Protein AF-A0A7J5Z7W5-F1 (afdb_monomer)

Solvent-accessible surface area (backbone atoms only — not comparable to full-atom values): 8812 Å² total; per-residue (Å²): 136,82,67,67,40,82,87,85,71,92,65,94,66,93,69,81,35,60,32,62,69,49,40,51,55,50,61,73,44,47,74,67,65,25,40,99,83,42,81,55,60,75,89,89,77,85,87,85,77,67,57,48,82,81,35,83,84,44,83,56,82,67,46,81,82,56,67,68,56,55,51,49,55,50,51,54,54,48,52,50,50,52,50,49,51,55,50,54,55,54,53,69,34,72,71,41,64,74,34,66,68,56,63,63,59,41,57,65,54,52,45,54,62,61,50,47,60,55,52,63,53,49,51,56,52,49,51,53,38,27,23,56,58,75,46,63,72,68,64,67,75,74,112

Foldseek 3Di:
DFDADADDDLFDDPDGGGHPVVVVVVVVCVVPRCPPVNPSPDDPDDDDDPCCVVPVPDQAQPDDADPVLVVVLVVVLVVLVVVVVVLVVVCPDPVNVVDVVSVVVVVVVVVVSVVCVVLCVVLVVVNVCVRSVNDPNVVSVVD

pLDDT: mean 82.79, std 11.28, range [48.28, 95.62]

Sequence (143 aa):
MEDKANILGDFLIQKPPTSFQEAVEVYQSLPKLLGANGENAVPVKVWLLPLTCLDSTAAKLVRQISIGLVQKSQSVLEDFSDLEMRFNDALRTQTAQQFHRLEKNSKPLNRCALSSNGIPTNSGKETAINRGGGEEEAVLAEI

Organism: Dissostichus mawsoni (NCBI:txid36200)

Radius of gyration: 22.78 Å; Cα contacts (8 Å, |Δi|>4): 91; chains: 1; bounding box: 48×35×64 Å

Mean predicted aligned error: 9.06 Å

Secondary structure (DSSP, 8-state):
--------SSS--SS---SHHHHHHHHHHHHHHT-TTSTT---S------GGGT-TTSPP---PPPHHHHHHHHHHHHHHHHHHHHHHHHHTSHHHHH-HHHHHHHHHHHHHHHHTTHHHHHHHHHHHHHHTTSS-HHHHTT-

Structure (mmCIF, N/CA/C/O backbone):
data_AF-A0A7J5Z7W5-F1
#
_entry.id   AF-A0A7J5Z7W5-F1
#
loop_
_atom_site.group_PDB
_atom_site.id
_atom_site.type_symbol
_atom_site.label_atom_id
_atom_site.label_alt_id
_atom_site.label_comp_id
_atom_site.label_asym_id
_atom_site.label_entity_id
_atom_site.label_seq_id
_atom_site.pdbx_PDB_ins_code
_atom_site.Cartn_x
_atom_site.Cartn_y
_atom_site.Cartn_z
_atom_site.occupancy
_atom_site.B_iso_or_equiv
_atom_site.auth_seq_id
_atom_site.auth_comp_id
_atom_site.auth_asym_id
_atom_site.auth_atom_id
_atom_site.pdbx_PDB_model_num
ATOM 1 N N . MET A 1 1 ? -7.850 3.197 29.823 1.00 49.72 1 MET A N 1
ATOM 2 C CA . MET A 1 1 ? -7.423 3.467 28.438 1.00 49.72 1 MET A CA 1
ATOM 3 C C . MET A 1 1 ? -8.414 2.709 27.584 1.00 49.72 1 MET A C 1
ATOM 5 O O . MET A 1 1 ? -8.583 1.525 27.830 1.00 49.72 1 MET A O 1
ATOM 9 N N . GLU A 1 2 ? -9.205 3.408 26.779 1.00 60.75 2 GLU A N 1
ATOM 10 C CA . GLU A 1 2 ? -10.254 2.783 25.970 1.00 60.75 2 GLU A CA 1
ATOM 11 C C . GLU A 1 2 ? -9.665 2.533 24.586 1.00 60.75 2 GLU A C 1
ATOM 13 O O . GLU A 1 2 ? -9.183 3.471 23.943 1.00 60.75 2 GLU A O 1
ATOM 18 N N . ASP A 1 3 ? -9.616 1.267 24.179 1.00 73.88 3 ASP A N 1
ATOM 19 C CA . ASP A 1 3 ? -9.048 0.879 22.894 1.00 73.88 3 ASP A CA 1
ATOM 20 C C . ASP A 1 3 ? -9.967 1.376 21.776 1.00 73.88 3 ASP A C 1
ATOM 22 O O . ASP A 1 3 ? -11.074 0.867 21.574 1.00 73.88 3 ASP A O 1
ATOM 26 N N . LYS A 1 4 ? -9.510 2.406 21.058 1.00 78.12 4 LYS A N 1
ATOM 27 C CA . LYS A 1 4 ? -10.208 2.927 19.884 1.00 78.12 4 LYS A CA 1
ATOM 28 C C . LYS A 1 4 ? -9.944 2.036 18.682 1.00 78.12 4 LYS A C 1
ATOM 30 O O . LYS A 1 4 ? -8.796 1.841 18.290 1.00 78.12 4 LYS A O 1
ATOM 35 N N . ALA A 1 5 ? -11.015 1.558 18.062 1.00 82.12 5 ALA A N 1
ATOM 36 C CA . ALA A 1 5 ? -10.949 0.888 16.773 1.00 82.12 5 ALA A CA 1
ATOM 37 C C . ALA A 1 5 ? -11.006 1.913 15.631 1.00 82.12 5 ALA A C 1
ATOM 39 O O . ALA A 1 5 ? -11.710 2.913 15.724 1.00 82.12 5 ALA A O 1
ATOM 40 N N . ASN A 1 6 ? -10.276 1.661 14.547 1.00 82.19 6 ASN A N 1
ATOM 41 C CA . ASN A 1 6 ? -10.432 2.378 13.286 1.00 82.19 6 ASN A CA 1
ATOM 42 C C . ASN A 1 6 ? -10.451 1.345 12.157 1.00 82.19 6 ASN A C 1
ATOM 44 O O . ASN A 1 6 ? -9.499 0.578 12.018 1.00 82.19 6 ASN A O 1
ATOM 48 N N . ILE A 1 7 ? -11.537 1.297 11.385 1.00 85.31 7 ILE A N 1
ATOM 49 C CA . ILE A 1 7 ? -11.679 0.379 10.250 1.00 85.31 7 ILE A CA 1
ATOM 50 C C . ILE A 1 7 ? -11.460 1.170 8.967 1.00 85.31 7 ILE A C 1
ATOM 52 O O . ILE A 1 7 ? -12.178 2.128 8.692 1.00 85.31 7 ILE A O 1
ATOM 56 N N . LEU A 1 8 ? -10.485 0.732 8.175 1.00 86.12 8 LEU A N 1
ATOM 57 C CA . LEU A 1 8 ? -10.248 1.213 6.820 1.00 86.12 8 LEU A CA 1
ATOM 58 C C . LEU A 1 8 ? -10.725 0.140 5.844 1.00 86.12 8 LEU A C 1
ATOM 60 O O . LEU A 1 8 ? -10.319 -1.017 5.948 1.00 86.12 8 LEU A O 1
ATOM 64 N N . GLY A 1 9 ? -11.589 0.514 4.909 1.00 88.75 9 GLY A N 1
ATOM 65 C CA . GLY A 1 9 ? -12.072 -0.396 3.880 1.00 88.75 9 GLY A CA 1
ATOM 66 C C . GLY A 1 9 ? -13.025 0.285 2.911 1.00 88.75 9 GLY A C 1
ATOM 67 O O . GLY A 1 9 ? -13.537 1.368 3.186 1.00 88.75 9 GLY A O 1
ATOM 68 N N . ASP A 1 10 ? -13.296 -0.388 1.798 1.00 91.62 10 ASP A N 1
ATOM 69 C CA . ASP A 1 10 ? -14.105 0.128 0.685 1.00 91.62 10 ASP A CA 1
ATOM 70 C C . ASP A 1 10 ? -15.622 -0.025 0.903 1.00 91.62 10 ASP A C 1
ATOM 72 O O . ASP A 1 10 ? -16.408 -0.081 -0.040 1.00 91.62 10 ASP A O 1
ATOM 76 N N . PHE A 1 11 ? -16.049 -0.117 2.163 1.00 89.19 11 PHE A N 1
ATOM 77 C CA . PHE A 1 11 ? -17.446 -0.295 2.539 1.00 89.19 11 PHE A CA 1
ATOM 78 C C . PHE A 1 11 ? -18.052 1.016 3.028 1.00 89.19 11 PHE A C 1
ATOM 80 O O . PHE A 1 11 ? -17.454 1.750 3.814 1.00 89.19 11 PH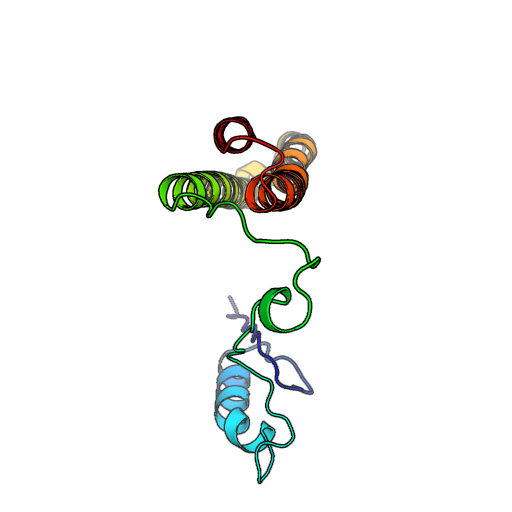E A O 1
ATOM 87 N N . LEU A 1 12 ? -19.300 1.266 2.637 1.00 86.31 12 LEU A N 1
ATOM 88 C CA . LEU A 1 12 ? -20.089 2.374 3.166 1.00 86.31 12 LEU A CA 1
ATOM 89 C C . LEU A 1 12 ? -20.594 2.035 4.575 1.00 86.31 12 LEU A C 1
ATOM 91 O O . LEU A 1 12 ? -21.695 1.516 4.761 1.00 86.31 12 LEU A O 1
ATOM 95 N N . ILE A 1 13 ? -19.770 2.324 5.579 1.00 88.00 13 ILE A N 1
ATOM 96 C CA . ILE A 1 13 ? -20.108 2.146 6.994 1.00 88.00 13 ILE A CA 1
ATOM 97 C C . ILE A 1 13 ? -20.759 3.440 7.506 1.00 88.00 13 ILE A C 1
ATOM 99 O O . ILE A 1 13 ? -20.134 4.497 7.500 1.00 88.00 13 ILE A O 1
ATOM 103 N N . GLN A 1 14 ? -22.012 3.369 7.972 1.00 81.69 14 GLN A N 1
ATOM 104 C CA . GLN A 1 14 ? -22.767 4.558 8.412 1.00 81.69 14 GLN A CA 1
ATOM 105 C C . GLN A 1 14 ? -22.163 5.243 9.64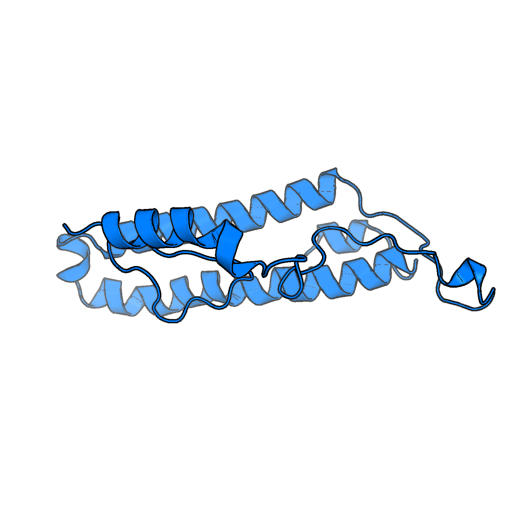7 1.00 81.69 14 GLN A C 1
ATOM 107 O O . GLN A 1 14 ? -22.187 6.468 9.748 1.00 81.69 14 GLN A O 1
ATOM 112 N N . LYS A 1 15 ? -21.637 4.454 10.592 1.00 83.94 15 LYS A N 1
ATOM 113 C CA . LYS A 1 15 ? -20.976 4.944 11.805 1.00 83.94 15 LYS A CA 1
ATOM 114 C C . LYS A 1 15 ? -19.638 4.219 11.972 1.00 83.94 15 LYS A C 1
ATOM 116 O O . LYS A 1 15 ? -19.654 2.999 12.139 1.00 83.94 15 LYS A O 1
ATOM 121 N N . PRO A 1 16 ? -18.496 4.926 11.948 1.00 85.69 16 PRO A N 1
ATOM 122 C CA . PRO A 1 16 ? -17.210 4.296 12.206 1.00 85.69 16 PRO A CA 1
ATOM 123 C C . PRO A 1 16 ? -17.186 3.754 13.644 1.00 85.69 16 PRO A C 1
ATOM 125 O O . PRO A 1 16 ? -17.616 4.463 14.563 1.00 85.69 16 PRO A O 1
ATOM 128 N N . PRO A 1 17 ? -16.720 2.511 13.856 1.00 89.81 17 PRO A N 1
ATOM 129 C CA . PRO A 1 17 ? -16.653 1.943 15.191 1.00 89.81 17 PRO A CA 1
ATOM 130 C C . PRO A 1 17 ? -15.610 2.697 16.009 1.00 89.81 17 PRO A C 1
ATOM 132 O O . PRO A 1 17 ? -14.560 3.075 15.499 1.00 89.81 17 PRO A O 1
ATOM 135 N N . THR A 1 18 ? -15.900 2.906 17.284 1.00 89.62 18 THR A N 1
ATOM 136 C CA . THR A 1 18 ? -15.015 3.589 18.237 1.00 89.62 18 THR A CA 1
ATOM 137 C C . THR A 1 18 ? -14.556 2.676 19.366 1.00 89.62 18 THR A C 1
ATOM 139 O O . THR A 1 18 ? -13.651 3.049 20.107 1.00 89.62 18 THR A O 1
ATOM 142 N N . SER A 1 19 ? -15.122 1.470 19.456 1.00 90.50 19 SER A N 1
ATOM 143 C CA . SER A 1 19 ? -14.763 0.430 20.420 1.00 90.50 19 SER A CA 1
ATOM 144 C C . SER A 1 19 ? -14.524 -0.913 19.730 1.00 90.50 19 SER A C 1
ATOM 146 O O . SER A 1 19 ? -14.942 -1.136 18.590 1.00 90.50 19 SER A O 1
ATOM 148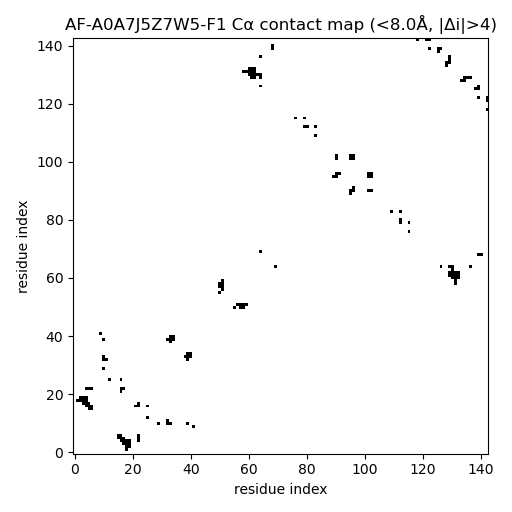 N N . PHE A 1 20 ? -13.886 -1.839 20.447 1.00 90.06 20 PHE A N 1
ATOM 149 C CA . PHE A 1 20 ? -13.689 -3.211 19.978 1.00 90.06 20 PHE A CA 1
ATOM 150 C C . PHE A 1 20 ? -15.013 -3.916 19.644 1.00 90.06 20 PHE A C 1
ATOM 152 O O . PHE A 1 20 ? -15.119 -4.568 18.609 1.00 90.06 20 PHE A O 1
ATOM 159 N N . GLN A 1 21 ? -16.039 -3.760 20.486 1.00 91.69 21 GLN A N 1
ATOM 160 C CA . GLN A 1 21 ? -17.323 -4.433 20.286 1.00 91.69 21 GLN A CA 1
ATOM 161 C C . GLN A 1 21 ? -18.050 -3.915 19.039 1.00 91.69 21 GLN A C 1
ATOM 163 O O . GLN A 1 21 ? -18.486 -4.719 18.217 1.00 91.69 21 GLN A O 1
ATOM 168 N N . GLU A 1 22 ? -18.075 -2.593 18.833 1.00 91.56 22 GLU A N 1
ATOM 169 C CA . GLU A 1 22 ? -18.605 -1.999 17.597 1.00 91.56 22 GLU A CA 1
ATOM 170 C C . GLU A 1 22 ? -17.821 -2.487 16.363 1.00 91.56 22 GLU A C 1
ATOM 172 O O . GLU A 1 22 ? -18.408 -2.749 15.316 1.00 91.56 22 GLU A O 1
ATOM 177 N N . ALA A 1 23 ? -16.498 -2.660 16.468 1.00 91.56 23 ALA A N 1
ATOM 178 C CA . ALA A 1 23 ? -15.686 -3.162 15.359 1.00 91.56 23 ALA A CA 1
ATOM 179 C C . ALA A 1 23 ? -16.005 -4.624 15.002 1.00 91.56 23 ALA A C 1
ATOM 181 O O . ALA A 1 23 ? -16.064 -4.964 13.819 1.00 91.56 23 ALA A O 1
ATOM 182 N N . VAL A 1 24 ? -16.253 -5.480 16.001 1.00 92.62 24 VAL A N 1
ATOM 183 C CA . VAL A 1 24 ? -16.692 -6.870 15.785 1.00 92.62 24 VAL A CA 1
ATOM 184 C C . VAL A 1 24 ? -18.058 -6.908 15.097 1.00 92.62 24 VAL A C 1
ATOM 186 O O . VAL A 1 24 ? -18.243 -7.677 14.153 1.00 92.62 24 VAL A O 1
ATOM 189 N N . GLU A 1 25 ? -18.997 -6.063 15.520 1.00 92.31 25 GLU A N 1
ATOM 190 C CA . GLU A 1 25 ? -20.320 -5.953 14.893 1.00 92.31 25 GLU A CA 1
ATOM 191 C C . GLU A 1 25 ? -20.218 -5.506 13.429 1.00 92.31 25 GLU A C 1
ATOM 193 O O . GLU A 1 25 ? -20.829 -6.118 12.546 1.00 92.31 25 GLU A O 1
ATOM 198 N N . VAL A 1 26 ? -19.382 -4.498 13.147 1.00 92.25 26 VAL A N 1
ATOM 199 C CA . VAL A 1 26 ? -19.101 -4.066 11.771 1.00 92.25 26 VAL A CA 1
ATOM 200 C C . VAL A 1 26 ? -18.521 -5.222 10.961 1.00 92.25 26 VAL A C 1
ATOM 202 O O . VAL A 1 26 ? -19.052 -5.520 9.891 1.00 92.25 26 VAL A O 1
ATOM 205 N N . TYR A 1 27 ? -17.504 -5.920 11.476 1.00 91.94 27 TYR A N 1
ATOM 206 C CA . TYR A 1 27 ? -16.872 -7.049 10.788 1.00 91.94 27 TYR A CA 1
ATOM 207 C C . TYR A 1 27 ? -17.880 -8.148 10.418 1.00 91.94 27 TYR A C 1
ATOM 209 O O . TYR A 1 27 ? -17.912 -8.607 9.276 1.00 91.94 27 TYR A O 1
ATOM 217 N N . GLN A 1 28 ? -18.763 -8.524 11.349 1.00 93.44 28 GLN A N 1
ATOM 218 C CA . GLN A 1 28 ? -19.818 -9.516 11.106 1.00 93.44 28 GLN A CA 1
ATOM 219 C C . GLN A 1 28 ? -20.840 -9.062 10.053 1.00 93.44 28 GLN A C 1
ATOM 221 O O . GLN A 1 28 ? -21.462 -9.894 9.387 1.00 93.44 28 GLN A O 1
ATOM 226 N N . SER A 1 29 ? -21.031 -7.751 9.895 1.00 91.38 29 SER A N 1
ATOM 227 C CA . SER A 1 29 ? -21.961 -7.183 8.918 1.00 91.38 29 SER A CA 1
ATOM 228 C C . SER A 1 29 ? -21.388 -7.075 7.499 1.00 91.38 29 SER A C 1
ATOM 230 O O . SER A 1 29 ? -22.175 -7.037 6.551 1.00 91.38 29 SER A O 1
ATOM 232 N N . LEU A 1 30 ? -20.055 -7.087 7.327 1.00 91.25 30 LEU A N 1
ATOM 233 C CA . LEU A 1 30 ? -19.386 -6.840 6.038 1.00 91.25 30 LEU A CA 1
ATOM 234 C C . LEU A 1 30 ? -19.925 -7.689 4.872 1.00 91.25 30 LEU A C 1
ATOM 236 O O . LEU A 1 30 ? -20.190 -7.111 3.817 1.00 91.25 30 LEU A O 1
ATOM 240 N N . PRO A 1 31 ? -20.178 -9.010 5.016 1.00 91.50 31 PRO A N 1
ATOM 241 C CA . PRO A 1 31 ? -20.702 -9.807 3.905 1.00 91.50 31 PRO A CA 1
ATOM 242 C C . PRO A 1 31 ? -22.064 -9.323 3.397 1.00 91.50 31 PRO A C 1
ATOM 244 O O . PRO A 1 31 ? -22.355 -9.439 2.213 1.00 91.50 31 PRO A O 1
ATOM 247 N N . LYS A 1 32 ? -22.896 -8.746 4.275 1.00 91.25 32 LYS A N 1
ATOM 248 C CA . LYS A 1 32 ? -24.205 -8.192 3.900 1.00 91.25 32 LYS A CA 1
ATOM 249 C C . LYS A 1 32 ? -24.065 -6.856 3.170 1.00 91.25 32 LYS A C 1
ATOM 251 O O . LYS A 1 32 ? -24.907 -6.531 2.339 1.00 91.25 32 LYS A O 1
ATOM 256 N N . LEU A 1 33 ? -23.011 -6.094 3.467 1.00 91.62 33 LEU A N 1
ATOM 257 C CA . LEU A 1 33 ? -22.749 -4.792 2.849 1.00 91.62 33 LEU A CA 1
ATOM 258 C C . LEU A 1 33 ? -22.291 -4.905 1.392 1.00 91.62 33 LEU A C 1
ATOM 260 O O . LEU A 1 33 ? -22.440 -3.939 0.649 1.00 91.62 33 LEU A O 1
ATOM 264 N N . LEU A 1 34 ? -21.804 -6.073 0.958 1.00 91.25 34 LEU A N 1
ATOM 265 C CA . LEU A 1 34 ? -21.503 -6.340 -0.454 1.00 91.25 34 LEU A CA 1
ATOM 266 C C . LEU A 1 34 ? -22.754 -6.287 -1.345 1.00 91.25 34 LEU A C 1
ATOM 268 O O . LEU A 1 34 ? -22.630 -6.055 -2.546 1.00 91.25 34 LEU A O 1
ATOM 272 N N . GLY A 1 35 ? -23.940 -6.461 -0.756 1.00 90.75 35 GLY A N 1
ATOM 273 C CA . GLY A 1 35 ? -25.182 -6.626 -1.495 1.00 90.75 35 GLY A CA 1
ATOM 274 C C . GLY A 1 35 ? -25.411 -8.076 -1.929 1.00 90.75 35 GLY A C 1
ATOM 275 O O . GLY A 1 35 ? -24.525 -8.924 -1.810 1.00 90.75 35 GLY A O 1
ATOM 276 N N . ALA A 1 36 ? -26.624 -8.388 -2.385 1.00 92.06 36 ALA A N 1
ATOM 277 C CA . ALA A 1 36 ? -27.032 -9.774 -2.646 1.00 92.06 36 ALA A CA 1
ATOM 278 C C . ALA A 1 36 ? -26.218 -10.432 -3.773 1.00 92.06 36 ALA A C 1
ATOM 280 O O . ALA A 1 36 ? -26.012 -11.645 -3.753 1.00 92.06 36 ALA A O 1
ATOM 281 N N . ASN A 1 37 ? -25.739 -9.627 -4.723 1.00 90.81 37 ASN A N 1
ATOM 282 C CA . ASN A 1 37 ? -24.966 -10.060 -5.882 1.00 90.81 37 ASN A CA 1
ATOM 283 C C . ASN A 1 37 ? -23.590 -9.376 -5.955 1.00 90.81 37 ASN A C 1
ATOM 285 O O . ASN A 1 37 ? -22.949 -9.409 -7.006 1.00 90.81 37 ASN A O 1
ATOM 289 N N . GLY A 1 38 ? -23.128 -8.750 -4.867 1.00 90.88 38 GLY A N 1
ATOM 290 C CA . GLY A 1 38 ? -21.867 -8.008 -4.867 1.00 90.88 38 GLY A CA 1
ATOM 291 C C . GLY A 1 38 ? -21.954 -6.653 -5.574 1.00 90.88 38 GLY A C 1
ATOM 292 O O . GLY A 1 38 ? -20.938 -6.150 -6.040 1.00 90.88 38 GLY A O 1
ATOM 293 N N . GLU A 1 39 ? -23.141 -6.056 -5.683 1.00 92.94 39 GLU A N 1
ATOM 294 C CA . GLU A 1 39 ? -23.359 -4.763 -6.342 1.00 92.94 39 GLU A CA 1
ATOM 295 C C . GLU A 1 39 ? -22.561 -3.603 -5.724 1.00 92.94 39 GLU A C 1
ATOM 297 O O . GLU A 1 39 ? -22.279 -2.625 -6.413 1.00 92.94 39 GLU A O 1
ATOM 302 N N . ASN A 1 40 ? -22.155 -3.729 -4.458 1.00 92.38 40 ASN A N 1
ATOM 303 C CA . ASN A 1 40 ? -21.306 -2.754 -3.771 1.00 92.38 40 ASN A CA 1
ATOM 304 C C . ASN A 1 40 ? -19.820 -3.154 -3.772 1.00 92.38 40 ASN A C 1
ATOM 306 O O . ASN A 1 40 ? -19.013 -2.511 -3.102 1.00 92.38 40 ASN A O 1
ATOM 310 N N . ALA A 1 41 ? -19.444 -4.237 -4.457 1.00 92.44 41 ALA A N 1
ATOM 311 C CA . ALA A 1 41 ? -18.059 -4.678 -4.518 1.00 92.44 41 ALA A CA 1
ATOM 312 C C . ALA A 1 41 ? -17.215 -3.738 -5.390 1.00 92.44 41 ALA A C 1
ATOM 314 O O . ALA A 1 41 ? -17.653 -3.262 -6.438 1.00 92.44 41 ALA A O 1
ATOM 315 N N . VAL A 1 42 ? -15.964 -3.533 -4.981 1.00 94.00 42 VAL A N 1
ATOM 316 C CA . VAL A 1 42 ? -14.970 -2.773 -5.745 1.00 94.00 42 VAL A CA 1
ATOM 317 C C . VAL A 1 42 ? -13.916 -3.706 -6.357 1.00 94.00 42 VAL A C 1
ATOM 319 O O . VAL A 1 42 ? -13.646 -4.782 -5.811 1.00 94.00 42 VAL A O 1
ATOM 322 N N . PRO A 1 43 ? -13.290 -3.339 -7.491 1.00 94.19 43 PRO A N 1
ATOM 323 C CA . PRO A 1 43 ? -12.218 -4.138 -8.075 1.00 94.19 43 PRO A CA 1
ATOM 324 C C . PRO A 1 43 ? -10.984 -4.208 -7.163 1.00 94.19 43 PRO A C 1
ATOM 326 O O . PRO A 1 43 ? -10.350 -3.195 -6.891 1.00 94.19 43 PRO A O 1
ATOM 329 N N . VAL A 1 44 ? -10.587 -5.419 -6.761 1.00 93.81 44 VAL A N 1
ATOM 330 C CA . VAL A 1 44 ? -9.337 -5.655 -6.004 1.00 93.81 44 VAL A CA 1
ATOM 331 C C . VAL A 1 44 ? -8.137 -5.842 -6.939 1.00 93.81 44 VAL A C 1
ATOM 333 O O . VAL A 1 44 ? -7.004 -5.508 -6.603 1.00 93.81 44 VAL A O 1
ATOM 336 N N . LYS A 1 45 ? -8.374 -6.391 -8.136 1.00 95.38 45 LYS A N 1
ATOM 337 C CA . LYS A 1 45 ? -7.335 -6.682 -9.126 1.00 95.38 45 LYS A CA 1
ATOM 338 C C . LYS A 1 45 ? -7.784 -6.241 -10.508 1.00 95.38 45 LYS A C 1
ATOM 340 O O . LYS A 1 45 ? -8.875 -6.591 -10.949 1.00 95.38 45 LYS A O 1
ATOM 345 N N . VAL A 1 46 ? -6.897 -5.542 -11.207 1.00 95.62 46 VAL A N 1
ATOM 346 C CA . VAL A 1 46 ? -7.068 -5.164 -12.611 1.00 95.62 46 VAL A CA 1
ATOM 347 C C . VAL A 1 46 ? -5.951 -5.767 -13.451 1.00 95.62 46 VAL A C 1
ATOM 349 O O . VAL A 1 46 ? -4.825 -5.942 -12.985 1.00 95.62 46 VAL A O 1
ATOM 352 N N . TRP A 1 47 ? -6.271 -6.095 -14.697 1.00 94.94 47 TRP A N 1
ATOM 353 C CA . TRP A 1 47 ? -5.304 -6.532 -15.695 1.00 94.94 47 TRP A CA 1
ATOM 354 C C . TRP A 1 47 ? -5.179 -5.429 -16.739 1.00 94.94 47 TRP A C 1
ATOM 356 O O . TRP A 1 47 ? -6.188 -4.961 -17.262 1.00 94.94 47 TRP A O 1
ATOM 366 N N . LEU A 1 48 ? -3.951 -4.998 -17.016 1.00 91.81 48 LEU A N 1
ATOM 367 C CA . LEU A 1 48 ? -3.672 -3.940 -17.982 1.00 91.81 48 LEU A CA 1
ATOM 368 C C . LEU A 1 48 ? -3.094 -4.544 -19.260 1.00 91.81 48 LEU A C 1
ATOM 370 O O . LEU A 1 48 ? -2.228 -5.418 -19.204 1.00 91.81 48 LEU A O 1
ATOM 374 N N . LEU A 1 49 ? -3.558 -4.046 -20.405 1.00 91.75 49 LEU A N 1
ATOM 375 C CA . LEU A 1 49 ? -2.981 -4.335 -21.713 1.00 91.75 49 LEU A CA 1
ATOM 376 C C . LEU A 1 49 ? -2.091 -3.152 -22.127 1.00 91.75 49 LEU A C 1
ATOM 378 O O . LEU A 1 49 ? -2.553 -2.011 -22.044 1.00 91.75 49 LEU A O 1
ATOM 382 N N . PRO A 1 50 ? -0.845 -3.377 -22.584 1.00 90.50 50 PRO A N 1
ATOM 383 C CA . PRO A 1 50 ? -0.022 -2.302 -23.121 1.00 90.50 50 PRO A CA 1
ATOM 384 C C . PRO A 1 50 ? -0.733 -1.588 -24.274 1.00 90.50 50 PRO A C 1
ATOM 386 O O . PRO A 1 50 ? -1.214 -2.231 -25.207 1.00 90.50 50 PRO A O 1
ATOM 389 N N . LEU A 1 51 ? -0.759 -0.252 -24.247 1.00 91.69 51 LEU A N 1
ATOM 390 C CA . LEU A 1 51 ? -1.396 0.546 -25.305 1.00 91.69 51 LEU A CA 1
ATOM 391 C C . LEU A 1 51 ? -0.769 0.306 -26.682 1.00 91.69 51 LEU A C 1
ATOM 393 O O . LEU A 1 51 ? -1.446 0.437 -27.695 1.00 91.69 51 LEU A O 1
ATOM 397 N N . THR A 1 52 ? 0.489 -0.133 -26.719 1.00 92.62 52 THR A N 1
ATOM 398 C CA . THR A 1 52 ? 1.198 -0.536 -27.939 1.00 92.62 52 THR A CA 1
ATOM 399 C C . THR A 1 52 ? 0.536 -1.686 -28.695 1.00 92.62 52 THR A C 1
ATOM 401 O O . THR A 1 52 ? 0.797 -1.851 -29.884 1.00 92.62 52 THR A O 1
ATOM 404 N N . CYS A 1 53 ? -0.310 -2.481 -28.033 1.00 93.44 53 CYS A N 1
ATOM 405 C CA . CYS A 1 53 ? -1.123 -3.508 -28.682 1.00 93.44 53 CYS A CA 1
ATOM 406 C C . CYS A 1 53 ? -2.281 -2.916 -29.505 1.00 93.44 53 CYS A C 1
ATOM 408 O O . CYS A 1 53 ? -2.799 -3.601 -30.382 1.00 93.44 53 CYS A O 1
ATOM 410 N N . LEU A 1 54 ? -2.694 -1.677 -29.214 1.00 94.94 54 LEU A N 1
ATOM 411 C CA . LEU A 1 54 ? -3.788 -0.966 -29.886 1.00 94.94 54 LEU A CA 1
ATOM 412 C C . LEU A 1 54 ? -3.269 0.118 -30.840 1.00 94.94 54 LEU A C 1
ATOM 414 O O . LEU A 1 54 ? -3.821 0.300 -31.920 1.00 94.94 54 LEU A O 1
ATOM 418 N N . ASP A 1 55 ? -2.199 0.815 -30.457 1.00 95.62 55 ASP A N 1
ATOM 419 C CA . ASP A 1 55 ? -1.558 1.866 -31.241 1.00 95.62 55 ASP A CA 1
ATOM 420 C C . ASP A 1 55 ? -0.033 1.744 -31.142 1.00 95.62 55 ASP A C 1
ATOM 422 O O . ASP A 1 55 ? 0.570 1.959 -30.091 1.00 95.62 55 ASP A O 1
ATOM 426 N N . SER A 1 56 ? 0.612 1.428 -32.267 1.00 92.75 56 SER A N 1
ATOM 427 C CA . SER A 1 56 ? 2.068 1.251 -32.340 1.00 92.75 56 SER A CA 1
ATOM 428 C C . SER A 1 56 ? 2.881 2.509 -31.993 1.00 92.75 56 SER A C 1
ATOM 430 O O . SER A 1 56 ? 4.066 2.383 -31.657 1.00 92.75 56 SER A O 1
ATOM 432 N N . THR A 1 57 ? 2.255 3.691 -32.055 1.00 93.44 57 THR A N 1
ATOM 433 C CA . THR A 1 57 ? 2.859 4.992 -31.726 1.00 93.44 57 THR A CA 1
ATOM 434 C C . THR A 1 57 ? 2.715 5.371 -30.251 1.00 93.44 57 THR A C 1
ATOM 436 O O . THR A 1 57 ? 3.362 6.317 -29.801 1.00 93.44 57 THR A O 1
ATOM 439 N N . ALA A 1 58 ? 1.930 4.614 -29.476 1.00 91.25 58 ALA A N 1
ATOM 440 C CA . ALA A 1 58 ? 1.754 4.848 -28.050 1.00 91.25 58 ALA A CA 1
ATOM 441 C C . ALA A 1 58 ? 3.076 4.730 -27.270 1.00 91.25 58 ALA A C 1
ATOM 443 O O . ALA A 1 58 ? 3.983 3.971 -27.633 1.00 91.25 58 ALA A O 1
ATOM 444 N N . ALA A 1 59 ? 3.159 5.462 -26.153 1.00 87.06 59 ALA A N 1
ATOM 445 C CA . ALA A 1 59 ? 4.314 5.439 -25.261 1.00 87.06 59 ALA A CA 1
ATOM 446 C C . ALA A 1 59 ? 4.627 4.008 -24.793 1.00 87.06 59 ALA A C 1
ATOM 448 O O . ALA A 1 59 ? 3.740 3.259 -24.373 1.00 87.06 59 ALA A O 1
ATOM 449 N N . LYS A 1 60 ? 5.907 3.633 -24.866 1.00 86.88 60 LYS A N 1
ATOM 450 C CA . LYS A 1 60 ? 6.385 2.293 -24.514 1.00 86.88 60 LYS A CA 1
ATOM 451 C C . LYS A 1 60 ? 7.058 2.317 -23.153 1.00 86.88 60 LYS A C 1
ATOM 453 O O . LYS A 1 60 ? 7.772 3.259 -22.827 1.00 86.88 60 LYS A O 1
ATOM 458 N N . LEU A 1 61 ? 6.882 1.238 -22.398 1.00 86.69 61 LEU A N 1
ATOM 459 C CA . LEU A 1 61 ? 7.722 0.968 -21.241 1.00 86.69 61 LEU A CA 1
ATOM 460 C C . LEU A 1 61 ? 9.095 0.511 -21.741 1.00 86.69 61 LEU A C 1
ATOM 462 O O . LEU A 1 61 ? 9.213 -0.566 -22.324 1.00 86.69 61 LEU A O 1
ATOM 466 N N . VAL A 1 62 ? 10.112 1.343 -21.546 1.00 87.50 62 VAL A N 1
ATOM 467 C CA . VAL A 1 62 ? 11.482 1.097 -22.012 1.00 87.50 62 VAL A CA 1
ATOM 468 C C . VAL A 1 62 ? 12.285 0.335 -20.959 1.00 87.50 62 VAL A C 1
ATOM 470 O O . VAL A 1 62 ? 13.101 -0.516 -21.310 1.00 87.50 62 VAL A O 1
ATOM 473 N N . ARG A 1 63 ? 12.061 0.618 -19.668 1.00 86.25 63 ARG A N 1
ATOM 474 C CA . ARG A 1 63 ? 12.821 0.038 -18.548 1.00 86.25 63 ARG A CA 1
ATOM 475 C C . ARG A 1 63 ? 11.934 -0.214 -17.331 1.00 86.25 63 ARG A C 1
ATOM 477 O O . ARG A 1 63 ? 10.972 0.511 -17.090 1.00 86.25 63 ARG A O 1
ATOM 484 N N . GLN A 1 64 ? 12.270 -1.256 -16.575 1.00 87.12 64 GLN A N 1
ATOM 485 C CA . GLN A 1 64 ? 11.716 -1.504 -15.243 1.00 87.12 64 GLN A CA 1
ATOM 486 C C . GLN A 1 64 ? 12.610 -0.845 -14.193 1.00 87.12 64 GLN A C 1
ATOM 488 O O . GLN A 1 64 ? 13.814 -0.727 -14.405 1.00 87.12 64 GLN A O 1
ATOM 493 N N . ILE A 1 65 ? 12.023 -0.475 -13.056 1.00 87.94 65 ILE A N 1
ATOM 494 C CA . ILE A 1 65 ? 12.792 -0.045 -11.884 1.00 87.94 65 ILE A CA 1
ATOM 495 C C . ILE A 1 65 ? 13.351 -1.290 -11.196 1.00 87.94 65 ILE A C 1
ATOM 497 O O . ILE A 1 65 ? 12.629 -2.280 -11.029 1.00 87.94 65 ILE A O 1
ATOM 501 N N . SER A 1 66 ? 14.618 -1.260 -10.800 1.00 90.94 66 SER A N 1
ATOM 502 C CA . SER A 1 66 ? 15.238 -2.368 -10.087 1.00 90.94 66 SER A CA 1
ATOM 503 C C . SER A 1 66 ? 14.587 -2.569 -8.721 1.00 90.94 66 SER A C 1
ATOM 505 O O . SER A 1 66 ? 14.258 -1.629 -7.994 1.00 90.94 66 SER A O 1
ATOM 507 N N . ILE A 1 67 ? 14.446 -3.834 -8.332 1.00 91.62 67 ILE A N 1
ATOM 508 C CA . ILE A 1 67 ? 13.904 -4.186 -7.018 1.00 91.62 67 ILE A CA 1
ATOM 509 C C . ILE A 1 67 ? 14.774 -3.642 -5.879 1.00 91.62 67 ILE A C 1
ATOM 511 O O . ILE A 1 67 ? 14.251 -3.256 -4.841 1.00 91.62 67 ILE A O 1
ATOM 515 N N . GLY A 1 68 ? 16.092 -3.557 -6.096 1.00 92.38 68 GLY A N 1
ATOM 516 C CA . GLY A 1 68 ? 17.027 -3.016 -5.115 1.00 92.38 68 GLY A CA 1
ATOM 517 C C . GLY A 1 68 ? 16.795 -1.530 -4.853 1.00 92.38 68 GLY A C 1
ATOM 518 O O . GLY A 1 68 ? 16.860 -1.105 -3.704 1.00 92.38 68 GLY A O 1
ATOM 519 N N . LEU A 1 69 ? 16.479 -0.745 -5.887 1.00 88.88 69 LEU A N 1
ATOM 520 C CA . LEU A 1 69 ? 16.119 0.660 -5.714 1.00 88.88 69 LEU A CA 1
ATOM 521 C C . LEU A 1 69 ? 14.773 0.804 -4.990 1.00 88.88 69 LEU A C 1
ATOM 523 O O . LEU A 1 69 ? 14.689 1.571 -4.038 1.00 88.88 69 LEU A O 1
ATOM 527 N N . VAL A 1 70 ? 13.763 0.005 -5.358 1.00 89.06 70 VAL A N 1
ATOM 528 C CA . VAL A 1 70 ? 12.462 -0.017 -4.658 1.00 89.06 70 VAL A CA 1
ATOM 529 C C . VAL A 1 70 ? 12.641 -0.304 -3.164 1.00 89.06 70 VAL A C 1
ATOM 531 O O . VAL A 1 70 ? 12.098 0.416 -2.329 1.00 89.06 70 VAL A O 1
ATOM 534 N N . GLN A 1 71 ? 13.439 -1.318 -2.822 1.00 91.75 71 GLN A N 1
ATOM 535 C CA . GLN A 1 71 ? 13.729 -1.690 -1.435 1.00 91.75 71 GLN A CA 1
ATOM 536 C C . GLN A 1 71 ? 14.469 -0.584 -0.676 1.00 91.75 71 GLN A C 1
ATOM 538 O O . GLN A 1 71 ? 14.135 -0.305 0.472 1.00 91.75 71 GLN A O 1
ATOM 543 N N . LYS A 1 72 ? 15.449 0.072 -1.310 1.00 90.81 72 LYS A N 1
ATOM 544 C CA . LYS A 1 72 ? 16.171 1.198 -0.701 1.00 90.81 72 LYS A CA 1
ATOM 545 C C . LYS A 1 72 ? 15.245 2.378 -0.423 1.00 90.81 72 LYS A C 1
ATOM 547 O O . LYS A 1 72 ? 15.256 2.893 0.689 1.00 90.81 72 LYS A O 1
ATOM 552 N N . SER A 1 73 ? 14.421 2.775 -1.394 1.00 86.69 73 SER A N 1
ATOM 553 C CA . SER A 1 73 ? 13.457 3.865 -1.211 1.00 86.69 73 SER A CA 1
ATOM 554 C C . SER A 1 73 ? 12.451 3.549 -0.103 1.00 86.69 73 SER A C 1
ATOM 556 O O . SER A 1 73 ? 12.159 4.417 0.715 1.00 86.69 73 SER A O 1
ATOM 558 N N . GLN A 1 74 ? 11.959 2.307 -0.036 1.00 88.69 74 GLN A N 1
ATOM 559 C CA . GLN A 1 74 ? 11.086 1.861 1.049 1.00 88.69 74 GLN A CA 1
ATOM 560 C C . GLN A 1 74 ? 11.784 1.961 2.413 1.00 88.69 74 GLN A C 1
ATOM 562 O O . GLN A 1 74 ? 11.226 2.567 3.322 1.00 88.69 74 GLN A O 1
ATOM 567 N N . SER A 1 75 ? 13.010 1.443 2.536 1.00 91.38 75 SER A N 1
ATOM 568 C CA . SER A 1 75 ? 13.784 1.488 3.785 1.00 91.38 75 SER A CA 1
ATOM 569 C C . SER A 1 75 ? 13.982 2.917 4.289 1.00 91.38 75 SER A C 1
ATOM 571 O O . SER A 1 75 ? 13.805 3.174 5.473 1.00 91.38 75 SER A O 1
ATOM 573 N N . VAL A 1 76 ? 14.301 3.864 3.400 1.00 87.44 76 VAL A N 1
ATOM 574 C CA . VAL A 1 76 ? 14.468 5.276 3.780 1.00 87.44 76 VAL A CA 1
ATOM 575 C C . VAL A 1 76 ? 13.161 5.857 4.326 1.00 87.44 76 VAL A C 1
ATOM 577 O O . VAL A 1 76 ? 13.170 6.557 5.336 1.00 87.44 76 VAL A O 1
ATOM 580 N N . LEU A 1 77 ? 12.025 5.571 3.683 1.00 85.38 77 LEU A N 1
ATOM 581 C CA . LEU A 1 77 ? 10.715 6.040 4.148 1.00 85.38 77 LEU A CA 1
ATOM 582 C C . LEU A 1 77 ? 10.324 5.415 5.498 1.00 85.38 77 LEU A C 1
ATOM 584 O O . LEU A 1 77 ? 9.765 6.107 6.350 1.00 85.38 77 LEU A O 1
ATOM 588 N N . GLU A 1 78 ? 10.644 4.138 5.708 1.00 88.88 78 GLU A N 1
ATOM 589 C CA . GLU A 1 78 ? 10.451 3.443 6.986 1.00 88.88 78 GLU A CA 1
ATOM 590 C C . GLU A 1 78 ? 11.321 4.055 8.095 1.00 88.88 78 GLU A C 1
ATOM 592 O O . GLU A 1 78 ? 10.798 4.363 9.166 1.00 88.88 78 GLU A O 1
ATOM 597 N N . ASP A 1 79 ? 12.594 4.360 7.821 1.00 87.69 79 ASP A N 1
ATOM 598 C CA . ASP A 1 79 ? 13.494 5.027 8.773 1.00 87.69 79 ASP A CA 1
ATOM 599 C C . ASP A 1 79 ? 12.950 6.399 9.216 1.00 87.69 79 ASP A C 1
ATOM 601 O O . ASP A 1 79 ? 13.018 6.761 10.397 1.00 87.69 79 ASP A O 1
ATOM 605 N N . PHE A 1 80 ? 12.376 7.174 8.286 1.00 84.50 80 PHE A N 1
ATOM 606 C CA . PHE A 1 80 ? 11.716 8.443 8.615 1.00 84.50 80 PHE A CA 1
ATOM 607 C C . PHE A 1 80 ? 10.472 8.242 9.488 1.00 84.50 80 PHE A C 1
ATOM 609 O O . PHE A 1 80 ? 10.285 8.992 10.451 1.00 84.50 80 PHE A O 1
ATOM 616 N N . SER A 1 81 ? 9.650 7.235 9.184 1.00 84.19 81 SER A N 1
ATOM 617 C CA . SER A 1 81 ? 8.465 6.886 9.980 1.00 84.19 81 SER A CA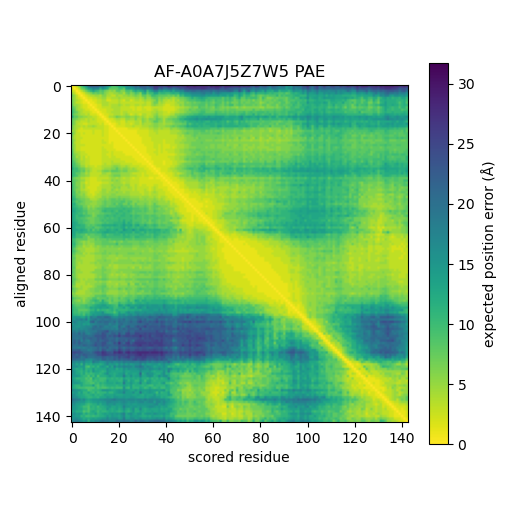 1
ATOM 618 C C . SER A 1 81 ? 8.846 6.470 11.405 1.00 84.19 81 SER A C 1
ATOM 620 O O . SER A 1 81 ? 8.244 6.934 12.377 1.00 84.19 81 SER A O 1
ATOM 622 N N . ASP A 1 82 ? 9.889 5.656 11.556 1.00 88.06 82 ASP A N 1
ATOM 623 C CA . ASP A 1 82 ? 10.401 5.226 12.859 1.00 88.06 82 ASP A CA 1
ATOM 624 C C . ASP A 1 82 ? 10.957 6.398 13.670 1.00 88.06 82 ASP A C 1
ATOM 626 O O . ASP A 1 82 ? 10.712 6.512 14.879 1.00 88.06 82 ASP A O 1
ATOM 630 N N . LEU A 1 83 ? 11.683 7.306 13.014 1.00 85.19 83 LEU A N 1
ATOM 631 C CA . LEU A 1 83 ? 12.175 8.525 13.646 1.00 85.19 83 LEU A CA 1
ATOM 632 C C . LEU A 1 83 ? 11.015 9.405 14.131 1.00 85.19 83 LEU A C 1
ATOM 634 O O . LEU A 1 83 ? 11.061 9.904 15.259 1.00 85.19 83 LEU A O 1
ATOM 638 N N . GLU A 1 84 ? 9.976 9.573 13.312 1.00 82.31 84 GLU A N 1
ATOM 639 C CA . GLU A 1 84 ? 8.773 10.325 13.670 1.00 82.31 84 GLU A CA 1
ATOM 640 C C . GLU A 1 84 ? 8.048 9.691 14.865 1.00 82.31 84 GLU A C 1
ATOM 642 O O . GLU A 1 84 ? 7.721 10.395 15.826 1.00 82.31 84 GLU A O 1
ATOM 647 N N . MET A 1 85 ? 7.845 8.371 14.856 1.00 84.38 85 MET A N 1
ATOM 648 C CA . MET A 1 85 ? 7.209 7.643 15.958 1.00 84.38 85 MET A CA 1
ATOM 649 C C . MET A 1 85 ? 7.982 7.834 17.267 1.00 84.38 85 MET A C 1
ATOM 651 O O . MET A 1 85 ? 7.413 8.279 18.267 1.00 84.38 85 MET A O 1
ATOM 655 N N . ARG A 1 86 ? 9.299 7.591 17.251 1.00 86.56 86 ARG A N 1
ATOM 656 C CA . ARG A 1 86 ? 10.166 7.759 18.431 1.00 86.56 86 ARG A CA 1
ATOM 657 C C . ARG A 1 86 ? 10.160 9.191 18.950 1.00 86.56 86 ARG A C 1
ATOM 659 O O . ARG A 1 86 ? 10.182 9.413 20.162 1.00 86.56 86 ARG A O 1
ATOM 666 N N . PHE A 1 87 ? 10.148 10.166 18.046 1.00 82.38 87 PHE A N 1
ATOM 667 C CA . PHE A 1 87 ? 10.091 11.573 18.411 1.00 82.38 87 PHE A CA 1
ATOM 668 C C . PHE A 1 87 ? 8.756 11.933 19.073 1.00 82.38 87 PHE A C 1
ATOM 670 O O . PHE A 1 87 ? 8.740 12.566 20.132 1.00 82.38 87 PHE A O 1
ATOM 677 N N . ASN A 1 88 ? 7.643 11.483 18.495 1.00 82.44 88 ASN A N 1
ATOM 678 C CA . ASN A 1 88 ? 6.309 11.684 19.050 1.00 82.44 88 ASN A CA 1
ATOM 679 C C . ASN A 1 88 ? 6.163 11.030 20.433 1.00 82.44 88 ASN A C 1
ATOM 681 O O . ASN A 1 88 ? 5.602 11.646 21.341 1.00 82.44 88 ASN A O 1
ATOM 685 N N . ASP A 1 89 ? 6.717 9.836 20.633 1.00 86.44 89 ASP A N 1
ATOM 686 C CA . ASP A 1 89 ? 6.718 9.168 21.937 1.00 86.44 89 ASP A CA 1
ATOM 687 C C . ASP A 1 89 ? 7.559 9.919 22.973 1.00 86.44 89 ASP A C 1
ATOM 689 O O . ASP A 1 89 ? 7.110 10.129 24.103 1.00 86.44 89 ASP A O 1
ATOM 693 N N . ALA A 1 90 ? 8.738 10.418 22.588 1.00 85.06 90 ALA A N 1
ATOM 694 C CA . ALA A 1 90 ? 9.564 11.244 23.466 1.00 85.06 90 ALA A CA 1
ATOM 695 C C . ALA A 1 90 ? 8.833 12.529 23.904 1.00 85.06 90 ALA A C 1
ATOM 697 O O . ALA A 1 90 ? 8.887 12.904 25.079 1.00 85.06 90 ALA A O 1
ATOM 698 N N . LEU A 1 91 ? 8.100 13.179 22.993 1.00 82.19 91 LEU A N 1
ATOM 699 C CA . LEU A 1 91 ? 7.304 14.376 23.294 1.00 82.19 91 LEU A CA 1
ATOM 700 C C . LEU A 1 91 ? 6.098 14.107 24.201 1.00 82.19 91 LEU A C 1
ATOM 702 O O . LEU A 1 91 ? 5.654 15.013 24.908 1.00 82.19 91 LEU A O 1
ATOM 706 N N . ARG A 1 92 ? 5.565 12.883 24.205 1.00 84.50 92 ARG A N 1
ATOM 707 C CA . ARG A 1 92 ? 4.452 12.488 25.083 1.00 84.50 92 ARG A CA 1
ATOM 708 C C . ARG A 1 92 ? 4.877 12.282 26.539 1.00 84.50 92 ARG A C 1
ATOM 710 O O . ARG A 1 92 ? 4.009 12.162 27.400 1.00 84.50 92 ARG A O 1
ATOM 717 N N . THR A 1 93 ? 6.178 12.254 26.836 1.00 87.12 93 THR A N 1
ATOM 718 C CA . THR A 1 93 ? 6.670 12.094 28.212 1.00 87.12 93 THR A CA 1
ATOM 719 C C . THR A 1 93 ? 6.328 13.304 29.087 1.00 87.12 93 THR A C 1
ATOM 721 O O . THR A 1 93 ? 6.393 14.454 28.651 1.00 87.12 93 THR A O 1
ATOM 724 N N . GLN A 1 94 ? 6.014 13.055 30.363 1.00 83.38 94 GLN A N 1
ATOM 725 C CA . GLN A 1 94 ? 5.661 14.108 31.323 1.00 83.38 94 GLN A CA 1
ATOM 726 C C . GLN A 1 94 ? 6.776 15.155 31.466 1.00 83.38 94 GLN A C 1
ATOM 728 O O . GLN A 1 94 ? 6.506 16.350 31.539 1.00 83.38 94 GLN A O 1
ATOM 733 N N . THR A 1 95 ? 8.037 14.716 31.449 1.00 84.19 95 THR A N 1
ATOM 734 C CA . THR A 1 95 ? 9.199 15.607 31.484 1.00 84.19 95 THR A CA 1
ATOM 735 C C . THR A 1 95 ? 9.235 16.520 30.261 1.00 84.19 95 THR A C 1
ATOM 737 O O . THR A 1 95 ? 9.382 17.725 30.426 1.00 84.19 95 THR A O 1
ATOM 740 N N . ALA A 1 96 ? 9.046 15.995 29.044 1.00 78.81 96 ALA A N 1
ATOM 741 C CA . ALA A 1 96 ? 9.044 16.815 27.831 1.00 78.81 96 ALA A CA 1
ATOM 742 C C . ALA A 1 96 ? 7.913 17.858 27.831 1.00 78.81 96 ALA A C 1
ATOM 744 O O . ALA A 1 96 ? 8.140 19.001 27.431 1.00 78.81 96 ALA A O 1
ATOM 745 N N . GLN A 1 97 ? 6.735 17.501 28.352 1.00 78.69 97 GLN A N 1
ATOM 746 C CA . GLN A 1 97 ? 5.588 18.408 28.484 1.00 78.69 97 GLN A CA 1
ATOM 747 C C . GLN A 1 97 ? 5.833 19.561 29.470 1.00 78.69 97 GLN A C 1
ATOM 749 O O . GLN A 1 97 ? 5.283 20.646 29.297 1.00 78.69 97 GLN A O 1
ATOM 754 N N . GLN A 1 98 ? 6.683 19.371 30.485 1.00 82.12 98 GLN A N 1
ATOM 755 C CA . GLN A 1 98 ? 7.037 20.434 31.434 1.00 82.12 98 GLN A CA 1
ATOM 756 C C . GLN A 1 98 ? 7.977 21.494 30.838 1.00 82.12 98 GLN A C 1
ATOM 758 O O . GLN A 1 98 ? 8.082 22.599 31.373 1.00 82.12 98 GLN A O 1
ATOM 763 N N . PHE A 1 99 ? 8.639 21.202 29.714 1.00 77.12 99 PHE A N 1
ATOM 764 C CA . PHE A 1 99 ? 9.574 22.117 29.065 1.00 77.12 99 PHE A CA 1
ATOM 765 C C . PHE A 1 99 ? 8.998 22.670 27.755 1.00 77.12 99 PHE A C 1
ATOM 767 O O . PHE A 1 99 ? 9.269 22.162 26.668 1.00 77.12 99 PHE A O 1
ATOM 774 N N . HIS A 1 100 ? 8.321 23.818 27.834 1.00 69.38 100 HIS A N 1
ATOM 775 C CA . HIS A 1 100 ? 7.744 24.547 26.687 1.00 69.38 100 HIS A CA 1
ATOM 776 C C . HIS A 1 100 ? 8.750 24.809 25.533 1.00 69.38 100 HIS A C 1
ATOM 778 O O . HIS A 1 100 ? 8.379 24.988 24.369 1.00 69.38 100 HIS A O 1
ATOM 784 N N . ARG A 1 101 ? 10.062 24.828 25.813 1.00 68.75 101 ARG A N 1
ATOM 785 C CA . ARG A 1 101 ? 11.109 24.961 24.784 1.00 68.75 101 ARG A CA 1
ATOM 786 C C . ARG A 1 101 ? 11.230 23.715 23.893 1.00 68.75 101 ARG A C 1
ATOM 788 O O . ARG A 1 101 ? 11.512 23.869 22.708 1.00 68.75 101 ARG A O 1
ATOM 795 N N . LEU A 1 102 ? 10.985 22.517 24.431 1.00 67.62 102 LEU A N 1
ATOM 796 C CA . LEU A 1 102 ? 10.966 21.262 23.668 1.00 67.62 102 LEU A CA 1
ATOM 797 C C . LEU A 1 102 ? 9.747 21.199 22.741 1.00 67.62 102 LEU A C 1
ATOM 799 O O . LEU A 1 102 ? 9.886 20.864 21.568 1.00 67.62 102 LEU A O 1
ATOM 803 N N . GLU A 1 103 ? 8.590 21.658 23.216 1.00 63.28 103 GLU A N 1
ATOM 804 C CA . GLU A 1 103 ? 7.385 21.816 22.394 1.00 63.28 103 GLU A CA 1
ATOM 805 C C . GLU A 1 103 ? 7.567 22.864 21.276 1.00 63.28 103 GLU A C 1
ATOM 807 O O . GLU A 1 103 ? 7.091 22.704 20.155 1.00 63.28 103 GLU A O 1
ATOM 812 N N . LYS A 1 104 ? 8.311 23.948 21.529 1.00 66.56 104 LYS A N 1
ATOM 813 C CA . LYS A 1 104 ? 8.599 24.963 20.499 1.00 66.56 104 LYS A CA 1
ATOM 814 C C . LYS A 1 104 ? 9.585 24.458 19.436 1.00 66.56 104 LYS A C 1
ATOM 816 O O . LYS A 1 104 ? 9.447 24.810 18.263 1.00 66.56 104 LYS A O 1
ATOM 821 N N . ASN A 1 105 ? 10.552 23.633 19.837 1.00 63.34 105 ASN A N 1
ATOM 822 C CA . ASN A 1 105 ? 11.560 23.044 18.954 1.00 63.34 105 ASN A CA 1
ATOM 823 C C . ASN A 1 105 ? 11.053 21.808 18.185 1.00 63.34 105 ASN A C 1
ATOM 825 O O . ASN A 1 105 ? 11.719 21.378 17.246 1.00 63.34 105 ASN A O 1
ATOM 829 N N . SER A 1 106 ? 9.878 21.263 18.518 1.00 63.12 106 SER A N 1
ATOM 830 C CA . SER A 1 106 ? 9.292 20.122 17.800 1.00 63.12 106 SER A CA 1
ATOM 831 C C . SER A 1 106 ? 8.692 20.479 16.441 1.00 63.12 106 SER A C 1
ATOM 833 O O . SER A 1 106 ? 8.708 19.664 15.522 1.00 63.12 106 SER A O 1
ATOM 835 N N . LYS A 1 107 ? 8.219 21.718 16.274 1.00 61.59 107 LYS A N 1
ATOM 836 C CA . LYS A 1 107 ? 7.614 22.219 15.028 1.00 61.59 107 LYS A CA 1
ATOM 837 C C . LYS A 1 107 ? 8.527 22.104 13.792 1.00 61.59 107 LYS A C 1
ATOM 839 O O . LYS A 1 107 ? 8.040 21.662 12.754 1.00 61.59 107 LYS A O 1
ATOM 844 N N . PRO A 1 108 ? 9.819 22.488 13.836 1.00 59.28 108 PRO A N 1
ATOM 845 C CA . PRO A 1 108 ? 10.719 22.291 12.699 1.00 59.28 108 PRO A CA 1
ATOM 846 C C . PRO A 1 108 ? 11.061 20.818 12.419 1.00 59.28 108 PRO A C 1
ATOM 848 O O . PRO A 1 108 ? 11.224 20.478 11.255 1.00 59.28 108 PRO A O 1
ATOM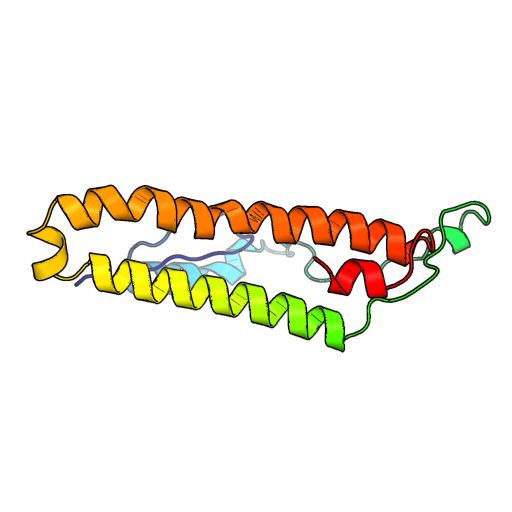 851 N N . LEU A 1 109 ? 11.117 19.945 13.433 1.00 56.94 109 LEU A N 1
ATOM 852 C CA . LEU A 1 109 ? 11.377 18.506 13.247 1.00 56.94 109 LEU A CA 1
ATOM 853 C C . LEU A 1 109 ? 10.179 17.775 12.628 1.00 56.94 109 LEU A C 1
ATOM 855 O O . LEU A 1 109 ? 10.354 17.009 11.687 1.00 56.94 109 LEU A O 1
ATOM 859 N N . ASN A 1 110 ? 8.960 18.097 13.070 1.00 57.00 110 ASN A N 1
ATOM 860 C CA . ASN A 1 110 ? 7.729 17.625 12.432 1.00 57.00 110 ASN A CA 1
ATOM 861 C C . ASN A 1 110 ? 7.644 18.122 10.972 1.00 57.00 110 ASN A C 1
ATOM 863 O O . ASN A 1 110 ? 7.298 17.371 10.070 1.00 57.00 110 ASN A O 1
ATOM 867 N N . ARG A 1 111 ? 8.100 19.352 10.682 1.00 53.91 111 ARG A N 1
ATOM 868 C CA . ARG A 1 111 ? 8.245 19.815 9.290 1.00 53.91 111 ARG A CA 1
ATOM 869 C C . ARG A 1 111 ? 9.247 19.008 8.462 1.00 53.91 111 ARG A C 1
ATOM 871 O O . ARG A 1 111 ? 8.994 18.879 7.273 1.00 53.91 111 ARG A O 1
ATOM 878 N N . CYS A 1 112 ? 10.332 18.474 9.030 1.00 55.78 112 CYS A N 1
ATOM 879 C CA . CYS A 1 112 ? 11.220 17.556 8.303 1.00 55.78 112 CYS A CA 1
ATOM 880 C C . CYS A 1 112 ? 10.505 16.241 7.960 1.00 55.78 112 CYS A C 1
ATOM 882 O O . CYS A 1 112 ? 10.550 15.820 6.806 1.00 55.78 112 CYS A O 1
ATOM 884 N N . ALA A 1 113 ? 9.785 15.651 8.918 1.00 52.72 113 ALA A N 1
ATOM 885 C CA . ALA A 1 113 ? 8.982 14.447 8.688 1.00 52.72 113 ALA A CA 1
ATOM 886 C C . ALA A 1 113 ? 7.873 14.683 7.641 1.00 52.72 113 ALA A C 1
ATOM 888 O O . ALA A 1 113 ? 7.697 13.871 6.743 1.00 52.72 113 ALA A O 1
ATOM 889 N N . LEU A 1 114 ? 7.213 15.848 7.657 1.00 48.28 114 LEU A N 1
ATOM 890 C CA . LEU A 1 114 ? 6.219 16.258 6.650 1.00 48.28 114 LEU A CA 1
ATOM 891 C C . LEU A 1 114 ? 6.840 16.663 5.300 1.00 48.28 114 LEU A C 1
ATOM 893 O O . LEU A 1 114 ? 6.191 16.553 4.260 1.00 48.28 114 LEU A O 1
ATOM 897 N N . SER A 1 115 ? 8.087 17.147 5.287 1.00 53.22 115 SER A N 1
ATOM 898 C CA . SER A 1 115 ? 8.819 17.467 4.050 1.00 53.22 115 SER A CA 1
ATOM 899 C C . SER A 1 115 ? 9.250 16.222 3.281 1.00 53.22 115 SER A C 1
ATOM 901 O O . SER A 1 115 ? 9.570 16.333 2.096 1.00 53.22 115 SER A O 1
ATOM 903 N N . SER A 1 116 ? 9.165 15.042 3.912 1.00 55.03 116 SER A N 1
ATOM 904 C CA . SER A 1 116 ? 9.312 13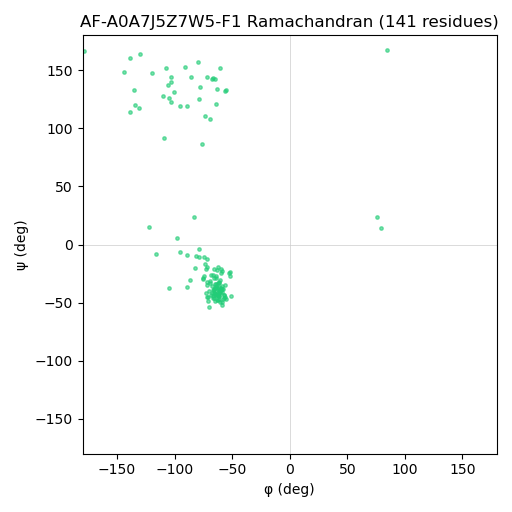.756 3.232 1.00 55.03 116 SER A CA 1
ATOM 905 C C . SER A 1 116 ? 8.378 13.639 2.031 1.00 55.03 116 SER A C 1
ATOM 907 O O . SER A 1 116 ? 8.762 12.977 1.087 1.00 55.03 116 SER A O 1
ATOM 909 N N . ASN A 1 117 ? 7.250 14.367 1.973 1.00 58.81 117 ASN A N 1
ATOM 910 C CA . ASN A 1 117 ? 6.367 14.442 0.799 1.00 58.81 117 ASN A CA 1
ATOM 911 C C . ASN A 1 117 ? 7.096 14.804 -0.511 1.00 58.81 117 ASN A C 1
ATOM 913 O O . ASN A 1 117 ? 6.639 14.428 -1.595 1.00 58.81 117 ASN A O 1
ATOM 917 N N . GLY A 1 118 ? 8.226 15.518 -0.437 1.00 62.09 118 GLY A N 1
ATOM 918 C CA . GLY A 1 118 ? 9.073 15.796 -1.598 1.00 62.09 118 GLY A CA 1
ATOM 919 C C . GLY A 1 118 ? 9.690 14.533 -2.206 1.00 62.09 118 GLY A C 1
ATOM 920 O O . GLY A 1 118 ? 9.792 14.446 -3.428 1.00 62.09 118 GLY A O 1
ATOM 921 N N . ILE A 1 119 ? 10.014 13.531 -1.382 1.00 69.31 119 ILE A N 1
ATOM 922 C CA . ILE A 1 119 ? 10.665 12.280 -1.792 1.00 69.31 119 ILE A CA 1
ATOM 923 C C . ILE A 1 119 ? 9.704 11.404 -2.625 1.00 69.31 119 ILE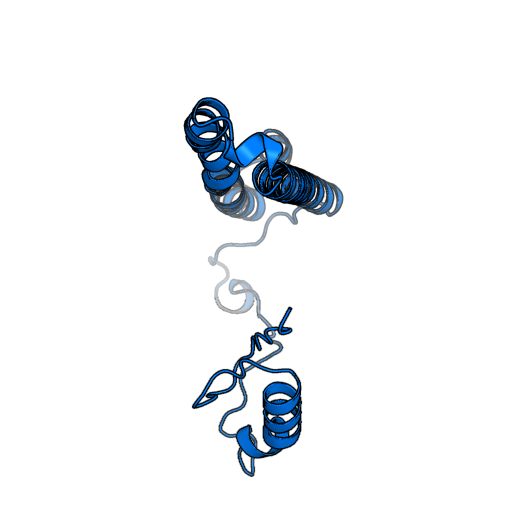 A C 1
ATOM 925 O O . ILE A 1 119 ? 10.044 11.117 -3.775 1.00 69.31 119 ILE A O 1
ATOM 929 N N . PRO A 1 120 ? 8.474 11.046 -2.180 1.00 70.56 120 PRO A N 1
ATOM 930 C CA . PRO A 1 120 ? 7.492 10.354 -3.019 1.00 70.56 120 PRO A CA 1
ATOM 931 C C . PRO A 1 120 ? 7.112 11.137 -4.280 1.00 70.56 120 PRO A C 1
ATOM 933 O O . PRO A 1 120 ? 6.895 10.548 -5.337 1.00 70.56 120 PRO A O 1
ATOM 936 N N . THR A 1 121 ? 7.046 12.470 -4.198 1.00 73.38 121 THR A N 1
ATOM 937 C CA . THR A 1 121 ? 6.660 13.305 -5.348 1.00 73.38 121 THR A CA 1
ATOM 938 C C . THR A 1 121 ? 7.743 13.331 -6.426 1.00 73.38 121 THR A C 1
ATOM 940 O O . THR A 1 121 ? 7.429 13.195 -7.610 1.00 73.38 121 THR A O 1
ATOM 943 N N . ASN A 1 122 ? 9.010 13.505 -6.042 1.00 75.69 122 ASN A N 1
ATOM 944 C CA . ASN A 1 122 ? 10.126 13.518 -6.987 1.00 75.69 122 ASN A CA 1
ATOM 945 C C . ASN A 1 122 ? 10.394 12.116 -7.537 1.00 75.69 122 ASN A C 1
ATOM 947 O O . ASN A 1 122 ? 10.447 11.955 -8.753 1.00 75.69 122 ASN A O 1
ATOM 951 N N . SER A 1 123 ? 10.422 11.091 -6.680 1.00 74.81 123 SER A N 1
ATOM 952 C CA . SER A 1 123 ? 10.556 9.699 -7.130 1.00 74.81 123 SER A CA 1
ATOM 953 C C . SER A 1 123 ? 9.430 9.282 -8.087 1.00 74.81 123 SER A C 1
ATOM 955 O O . SER A 1 123 ? 9.689 8.620 -9.090 1.00 74.81 123 SER A O 1
ATOM 957 N N . GLY A 1 124 ? 8.185 9.722 -7.874 1.00 77.81 124 GLY A N 1
ATOM 958 C CA . GLY A 1 124 ? 7.076 9.462 -8.799 1.00 77.81 124 GLY A CA 1
ATOM 959 C C . GLY A 1 124 ? 7.278 10.051 -10.203 1.00 77.81 124 GLY A C 1
ATOM 960 O O . GLY A 1 124 ? 6.958 9.401 -11.199 1.00 77.81 124 GLY A O 1
ATOM 961 N N . LYS A 1 125 ? 7.836 11.262 -10.304 1.00 79.88 125 LYS A N 1
ATOM 962 C CA . LYS A 1 125 ? 8.141 11.900 -11.598 1.00 79.88 125 LYS A CA 1
ATOM 963 C C . LYS A 1 125 ? 9.302 11.203 -12.293 1.00 79.88 125 LYS A C 1
ATOM 965 O O . LYS A 1 125 ? 9.185 10.820 -13.455 1.00 79.88 125 LYS A O 1
ATOM 970 N N . GLU A 1 126 ? 10.376 10.978 -11.554 1.00 79.25 126 GLU A N 1
ATOM 971 C CA . GLU A 1 126 ? 11.605 10.416 -12.094 1.00 79.25 126 GLU A CA 1
ATOM 972 C C . GLU A 1 126 ? 11.414 8.955 -12.524 1.00 79.25 126 GLU A C 1
ATOM 974 O O . GLU A 1 126 ? 11.897 8.519 -13.568 1.00 79.25 126 GLU A O 1
ATOM 979 N N . THR A 1 127 ? 10.597 8.192 -11.788 1.00 76.25 127 THR A N 1
ATOM 980 C CA . THR A 1 127 ? 10.241 6.823 -12.187 1.00 76.25 127 THR A CA 1
ATOM 981 C C . THR A 1 127 ? 9.437 6.801 -13.482 1.00 76.25 127 THR A C 1
ATOM 983 O O . THR A 1 127 ? 9.605 5.874 -14.273 1.00 76.25 127 THR A O 1
ATOM 986 N N . ALA A 1 128 ? 8.591 7.802 -13.746 1.00 79.81 128 ALA A N 1
ATOM 987 C CA . ALA A 1 128 ? 7.886 7.915 -15.021 1.00 79.81 128 ALA A CA 1
ATOM 988 C C . ALA A 1 128 ? 8.851 8.222 -16.182 1.00 79.81 128 ALA A C 1
ATOM 990 O O . ALA A 1 128 ? 8.741 7.597 -17.240 1.00 79.81 128 ALA A O 1
ATOM 991 N N . ILE A 1 129 ? 9.824 9.115 -15.971 1.00 79.50 129 ILE A N 1
ATOM 992 C CA . ILE A 1 129 ? 10.850 9.476 -16.966 1.00 79.50 129 ILE A CA 1
ATOM 993 C C . ILE A 1 129 ? 11.759 8.278 -17.271 1.00 79.50 129 ILE A C 1
ATOM 995 O O . ILE A 1 129 ? 11.940 7.916 -18.437 1.00 79.50 129 ILE A O 1
ATOM 999 N N . ASN A 1 130 ? 12.264 7.604 -16.236 1.00 84.94 130 ASN A N 1
ATOM 1000 C CA . ASN A 1 130 ? 13.087 6.403 -16.367 1.00 84.94 130 ASN A CA 1
ATOM 1001 C C . ASN A 1 130 ? 12.355 5.285 -17.127 1.00 84.94 130 ASN A C 1
ATOM 1003 O O . ASN A 1 130 ? 12.896 4.710 -18.075 1.00 84.94 130 ASN A O 1
ATOM 1007 N N . ARG A 1 131 ? 11.090 5.024 -16.770 1.00 85.00 131 ARG A N 1
ATOM 1008 C CA . ARG A 1 131 ? 10.243 4.029 -17.448 1.00 85.00 131 ARG A CA 1
ATOM 1009 C C . ARG A 1 131 ? 10.015 4.362 -18.921 1.00 85.00 131 ARG A C 1
ATOM 1011 O O . ARG A 1 131 ? 9.921 3.442 -19.730 1.00 85.00 131 ARG A O 1
ATOM 1018 N N . GLY A 1 132 ? 9.956 5.645 -19.274 1.00 84.25 132 GLY A N 1
ATOM 1019 C CA . GLY A 1 132 ? 9.889 6.127 -20.657 1.00 84.25 132 GLY A CA 1
ATOM 1020 C C . GLY A 1 132 ? 11.233 6.138 -21.396 1.00 84.25 132 GLY A C 1
ATOM 1021 O O . GLY A 1 132 ? 11.259 6.440 -22.586 1.00 84.25 132 GLY A O 1
ATOM 1022 N N . GLY A 1 133 ? 12.339 5.802 -20.723 1.00 83.69 133 GLY A N 1
ATOM 1023 C CA . GLY A 1 133 ? 13.687 5.798 -21.295 1.00 83.69 133 GLY A CA 1
ATOM 1024 C C . GLY A 1 133 ? 14.341 7.178 -21.398 1.00 83.69 133 GLY A C 1
ATOM 1025 O O . GLY A 1 133 ? 15.336 7.303 -22.106 1.00 83.69 133 GLY A O 1
ATOM 1026 N N . GLY A 1 134 ? 13.798 8.198 -20.723 1.00 83.81 134 GLY A N 1
ATOM 1027 C CA . GLY A 1 134 ? 14.354 9.554 -20.733 1.00 83.81 134 GLY A CA 1
ATOM 1028 C C . GLY A 1 134 ? 15.654 9.685 -19.937 1.00 83.81 134 GLY A C 1
ATOM 1029 O O . GLY A 1 134 ? 16.529 10.448 -20.329 1.00 83.81 134 GLY A O 1
ATOM 1030 N N . GLU A 1 135 ? 15.803 8.904 -18.864 1.00 85.31 135 GLU A N 1
ATOM 1031 C CA . GLU A 1 135 ? 16.949 8.956 -17.948 1.00 85.31 135 GLU A CA 1
ATOM 1032 C C . GLU A 1 135 ? 17.409 7.553 -17.525 1.00 85.31 135 GLU A C 1
ATOM 1034 O O . GLU A 1 135 ? 16.687 6.554 -17.656 1.00 85.31 135 GLU A O 1
ATOM 1039 N N . GLU A 1 136 ? 18.647 7.461 -17.036 1.00 85.38 136 GLU A N 1
ATOM 1040 C CA . GLU A 1 136 ? 19.177 6.239 -16.431 1.00 85.38 136 GLU A CA 1
ATOM 1041 C C . GLU A 1 136 ? 18.696 6.071 -14.989 1.00 85.38 136 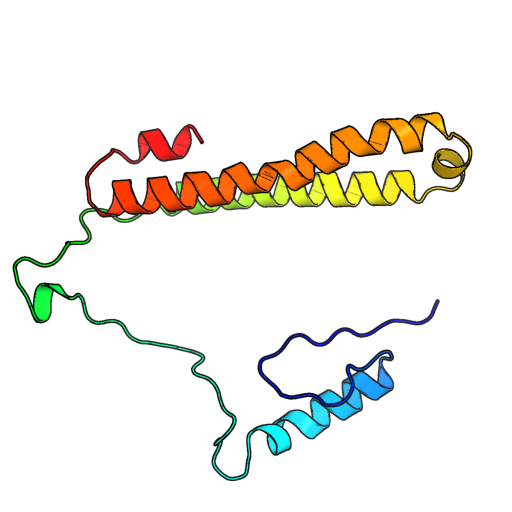GLU A C 1
ATOM 1043 O O . GLU A 1 13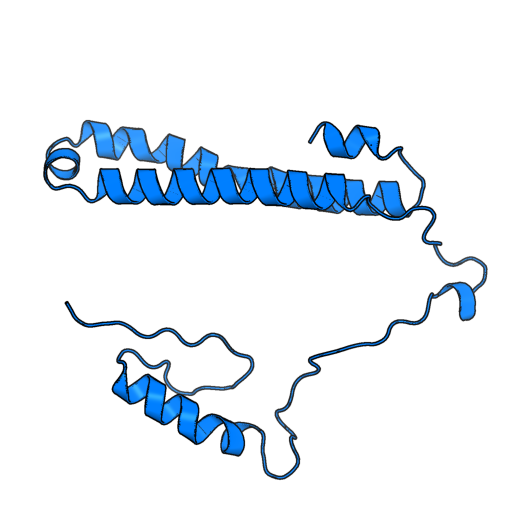6 ? 18.325 7.023 -14.312 1.00 85.38 136 GLU A O 1
ATOM 1048 N N . GLU A 1 137 ? 18.699 4.833 -14.495 1.00 83.50 137 GLU A N 1
ATOM 1049 C CA . GLU A 1 137 ? 18.246 4.537 -13.130 1.00 83.50 137 GLU A CA 1
ATOM 1050 C C . GLU A 1 137 ? 19.151 5.161 -12.057 1.00 83.50 137 GLU A C 1
ATOM 1052 O O . GLU A 1 137 ? 18.704 5.386 -10.938 1.00 83.50 137 GLU A O 1
ATOM 1057 N N . ALA A 1 138 ? 20.397 5.503 -12.398 1.00 85.12 138 ALA A N 1
ATOM 1058 C CA . ALA A 1 138 ? 21.313 6.176 -11.483 1.00 85.12 138 ALA A CA 1
ATOM 1059 C C . ALA A 1 138 ? 20.737 7.491 -10.928 1.00 85.12 138 ALA A C 1
ATOM 1061 O O . ALA A 1 138 ? 20.931 7.771 -9.751 1.00 85.12 138 ALA A O 1
ATOM 1062 N N . VAL A 1 139 ? 19.960 8.233 -11.726 1.00 84.75 139 VAL A N 1
ATOM 1063 C CA . VAL A 1 139 ? 19.353 9.507 -11.304 1.00 84.75 139 VAL A CA 1
ATOM 1064 C C . VAL A 1 139 ? 18.349 9.296 -10.164 1.00 84.75 139 VAL A C 1
ATOM 1066 O O . VAL A 1 139 ? 18.323 10.045 -9.194 1.00 84.75 139 VAL A O 1
ATOM 1069 N N . LEU A 1 140 ? 17.592 8.196 -10.207 1.00 81.38 140 LEU A N 1
ATOM 1070 C CA . LEU A 1 140 ? 16.668 7.819 -9.136 1.00 81.38 140 LEU A CA 1
ATOM 1071 C C . LEU A 1 140 ? 17.369 7.454 -7.824 1.00 81.38 140 LEU A C 1
ATOM 1073 O O . LEU A 1 140 ? 16.752 7.538 -6.766 1.00 81.38 140 LEU A O 1
ATOM 1077 N N . ALA A 1 141 ? 18.621 6.998 -7.887 1.00 83.94 141 ALA A N 1
ATOM 1078 C CA . ALA A 1 141 ? 19.392 6.632 -6.704 1.00 83.94 141 ALA A CA 1
ATOM 1079 C C . ALA A 1 141 ? 19.971 7.853 -5.966 1.00 83.94 141 ALA A C 1
ATOM 1081 O O . ALA A 1 141 ? 20.491 7.689 -4.862 1.00 83.94 141 ALA A O 1
ATOM 1082 N N . GLU A 1 142 ? 19.901 9.042 -6.571 1.00 82.69 142 GLU A N 1
ATOM 1083 C CA . GLU A 1 142 ? 20.383 10.308 -6.006 1.00 82.69 142 GLU A CA 1
ATOM 1084 C C . GLU A 1 142 ? 19.278 11.124 -5.305 1.00 82.69 142 GLU A C 1
ATOM 1086 O O . GLU A 1 142 ? 19.585 12.139 -4.676 1.00 82.69 142 GLU A O 1
ATOM 1091 N N . ILE A 1 143 ? 18.014 10.684 -5.401 1.00 72.19 143 ILE A N 1
ATOM 1092 C CA . ILE A 1 143 ? 16.841 11.267 -4.716 1.00 72.19 143 ILE A CA 1
ATOM 1093 C C . ILE A 1 143 ? 16.789 10.805 -3.258 1.00 72.19 143 ILE A C 1
ATOM 1095 O O . ILE A 1 143 ? 16.555 11.678 -2.389 1.00 72.19 143 ILE A O 1
#

InterPro domains:
  IPR052090 Cytolytic pore-forming toxin [PTHR31594] (6-107)

Nearest PDB structures (foldseek):
  8ppr-assembly1_D  TM=2.745E-01  e=9.635E+00  Homo sapiens